Protein AF-A0A352NZ57-F1 (afdb_monomer)

Sequence (80 aa):
MPRPMYEVEVVPKTVGQFTGLKDKNGKEVYEGDIVKEQRRRFKDKYFAVKWNNDIGSYIFEPLDKSLKSYPCFNIGTVKG

pLDDT: mean 87.13, std 6.44, range [63.19, 95.06]

Solvent-accessible surface area (backbone atoms only — not comparable to full-atom values): 5172 Å² total; per-residue (Å²): 134,85,80,83,86,78,90,74,93,72,65,72,92,75,68,61,56,74,69,89,46,44,34,70,86,66,46,78,41,36,52,68,41,77,47,66,42,67,52,85,92,43,55,92,40,47,27,31,32,39,80,35,82,94,78,71,44,64,36,49,45,60,72,55,80,86,57,91,73,73,68,73,64,44,70,73,54,49,40,75

Foldseek 3Di:
DDDDDDDDDDDPVPDWAFQPEAELVRHTDTQQDKDQFPDPVRHPWIWGWHQDPVVRHIATHTPPPVDPDDDGDDRVRRHD

Secondary structure (DSSP, 8-state):
-PPPPPP----GGG---EEEEE-TTS-EEETT-EEE--STTSTT-EEEEEEETTTTEEEEEESSTT-S----SSHHHH--

Radius of gyration: 16.38 Å; Cα contacts (8 Å, |Δi|>4): 115; chains: 1; bounding box: 25×60×31 Å

Nearest PDB structures (foldseek):
  2qyz-assembly1_A-2  TM=7.076E-01  e=8.219E-06  Clostridium tetani E88
  5wwc-assembly1_A  TM=4.540E-01  e=3.734E-01  Saccharolobus solfataricus P2
  5wwc-assembly2_B  TM=4.574E-01  e=5.476E-01  Saccharolobus solfataricus P2
  3lwi-assembly1_A  TM=4.474E-01  e=1.256E+00  Saccharolobus solfataricus P2
  3htr-assembly1_B  TM=1.581E-01  e=7.069E-01  Rhodopseudomonas palustris

Structure (mmCIF, N/CA/C/O backbone):
data_AF-A0A352NZ57-F1
#
_entry.id   AF-A0A352NZ57-F1
#
loop_
_atom_site.group_PDB
_atom_site.id
_atom_site.type_symbol
_atom_site.label_atom_id
_atom_site.label_alt_id
_atom_site.label_comp_id
_atom_site.label_asym_id
_atom_site.label_entity_id
_atom_site.label_seq_id
_atom_site.pdbx_PDB_ins_code
_atom_site.Cartn_x
_atom_site.Cartn_y
_atom_site.Cartn_z
_atom_site.occupancy
_atom_site.B_iso_or_equiv
_atom_site.auth_seq_id
_atom_site.auth_comp_id
_atom_site.auth_asym_id
_atom_site.auth_atom_id
_atom_site.pdbx_PDB_model_num
ATOM 1 N N . MET A 1 1 ? 4.574 -40.022 -8.235 1.00 66.69 1 MET A N 1
ATOM 2 C CA . MET A 1 1 ? 3.446 -39.338 -8.906 1.00 66.69 1 MET A CA 1
ATOM 3 C C . MET A 1 1 ? 3.871 -37.909 -9.215 1.00 66.69 1 MET A C 1
ATOM 5 O O . MET A 1 1 ? 4.191 -37.200 -8.266 1.00 66.69 1 MET A O 1
ATOM 9 N N . PRO A 1 2 ? 3.960 -37.492 -10.489 1.00 78.19 2 PRO A N 1
ATOM 10 C CA . PRO A 1 2 ? 4.216 -36.095 -10.824 1.00 78.19 2 PRO A CA 1
ATOM 11 C C . PRO A 1 2 ? 2.986 -35.245 -10.483 1.00 78.19 2 PRO A C 1
ATOM 13 O O . PRO A 1 2 ? 1.853 -35.680 -10.685 1.00 78.19 2 PRO A O 1
ATOM 16 N N . ARG A 1 3 ? 3.206 -34.050 -9.926 1.00 82.56 3 ARG A N 1
ATOM 17 C CA . ARG A 1 3 ? 2.122 -33.086 -9.699 1.00 82.56 3 ARG A CA 1
ATOM 18 C C . ARG A 1 3 ? 1.707 -32.505 -11.058 1.00 82.56 3 ARG A C 1
ATOM 20 O O . ARG A 1 3 ? 2.603 -32.112 -11.806 1.00 82.56 3 ARG A O 1
ATOM 27 N N . PRO A 1 4 ? 0.409 -32.452 -11.397 1.00 77.81 4 PRO A N 1
ATOM 28 C CA . PRO A 1 4 ? -0.029 -31.769 -12.606 1.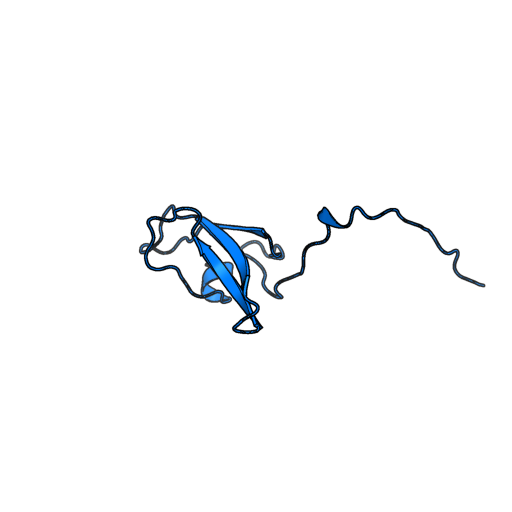00 77.81 4 PRO A CA 1
ATOM 29 C C . PRO A 1 4 ? 0.315 -30.278 -12.497 1.00 77.81 4 PRO A C 1
ATOM 31 O O . PRO A 1 4 ? 0.017 -29.642 -11.485 1.00 77.81 4 PRO A O 1
ATOM 34 N N . MET A 1 5 ? 0.974 -29.741 -13.523 1.00 81.06 5 MET A N 1
ATOM 35 C CA . MET A 1 5 ? 1.207 -28.305 -13.669 1.00 81.06 5 MET A CA 1
ATOM 36 C C . MET A 1 5 ? -0.095 -27.664 -14.143 1.00 81.06 5 MET A C 1
ATOM 38 O O . MET A 1 5 ? -0.654 -28.076 -15.156 1.00 81.06 5 MET A O 1
ATOM 42 N N . TYR A 1 6 ? -0.581 -26.682 -13.396 1.00 81.06 6 TYR A N 1
ATOM 43 C CA . TYR A 1 6 ? -1.706 -25.843 -13.783 1.00 81.06 6 TYR A CA 1
ATOM 44 C C . TYR A 1 6 ? -1.157 -24.490 -14.237 1.00 81.06 6 TYR A C 1
ATOM 46 O O . TYR A 1 6 ? -0.462 -23.812 -13.482 1.00 81.06 6 TYR A O 1
ATOM 54 N N . GLU A 1 7 ? -1.455 -24.107 -15.475 1.00 83.12 7 GLU A N 1
ATOM 55 C CA . GLU A 1 7 ? -1.230 -22.747 -15.957 1.00 83.12 7 GLU A CA 1
ATOM 56 C C . GLU A 1 7 ? -2.425 -21.889 -15.549 1.00 83.12 7 GLU A C 1
ATOM 58 O O . GLU A 1 7 ? -3.570 -22.189 -15.883 1.00 83.12 7 GLU A O 1
ATOM 63 N N . VAL A 1 8 ? -2.153 -20.835 -14.784 1.00 84.19 8 VAL A N 1
ATOM 64 C CA . VAL A 1 8 ? -3.143 -19.825 -14.416 1.00 84.19 8 VAL A CA 1
ATOM 65 C C . VAL A 1 8 ? -2.671 -18.518 -15.022 1.00 84.19 8 VAL A C 1
ATOM 67 O O . VAL A 1 8 ? -1.564 -18.063 -14.736 1.00 84.19 8 VAL A O 1
ATOM 70 N N . GLU A 1 9 ? -3.501 -17.926 -15.872 1.00 89.69 9 GLU A N 1
ATOM 71 C CA . GLU A 1 9 ? -3.206 -16.631 -16.467 1.00 89.69 9 GLU A CA 1
ATOM 72 C C . GLU A 1 9 ? -3.272 -15.548 -15.384 1.00 89.69 9 GLU A C 1
ATOM 74 O O . GLU A 1 9 ? -4.292 -15.361 -14.718 1.00 89.69 9 GLU A O 1
ATOM 79 N N . VAL A 1 10 ? -2.160 -14.844 -15.186 1.00 87.12 10 VAL A N 1
ATOM 80 C CA . VAL A 1 10 ? -2.067 -13.722 -14.251 1.00 87.12 10 VAL A CA 1
ATOM 81 C C . VAL A 1 10 ? -1.991 -12.444 -15.064 1.00 87.12 10 VAL A C 1
ATOM 83 O O . VAL A 1 10 ? -1.107 -12.298 -15.904 1.00 87.12 10 VAL A O 1
ATOM 86 N N . VAL A 1 11 ? -2.870 -11.483 -14.782 1.00 91.38 11 VAL A N 1
ATOM 87 C CA . VAL A 1 11 ? -2.764 -10.140 -15.358 1.00 91.38 11 VAL A CA 1
ATOM 88 C C . VAL A 1 11 ? -1.615 -9.413 -14.646 1.00 91.38 11 VAL A C 1
ATOM 90 O O . VAL A 1 11 ? -1.746 -9.100 -13.464 1.00 91.38 11 VAL A O 1
ATOM 93 N N . PRO A 1 12 ? -0.493 -9.076 -15.312 1.00 87.69 12 PRO A N 1
ATOM 94 C CA . PRO A 1 12 ? 0.683 -8.543 -14.613 1.00 87.69 12 PRO A CA 1
ATOM 95 C C . PRO A 1 12 ? 0.406 -7.240 -13.851 1.00 87.69 12 PRO A C 1
ATOM 97 O O . PRO A 1 12 ? 1.005 -6.977 -12.816 1.00 87.69 12 PRO A O 1
ATOM 100 N N . LYS A 1 13 ? -0.557 -6.443 -14.331 1.00 86.94 13 L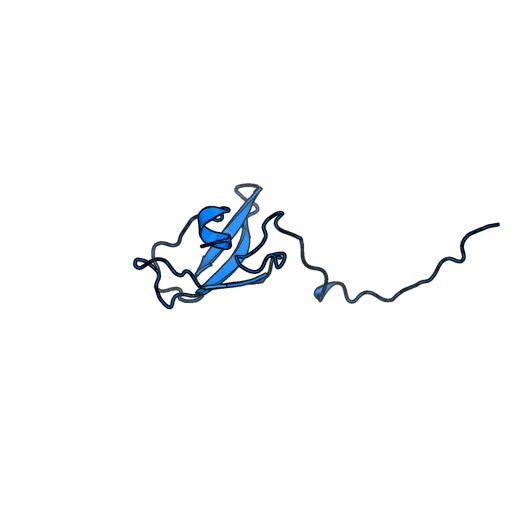YS A N 1
ATOM 101 C CA . LYS A 1 13 ? -0.973 -5.171 -13.719 1.00 86.94 13 LYS A CA 1
ATOM 102 C C . LYS A 1 13 ? -1.679 -5.328 -12.370 1.00 86.94 13 LYS A C 1
ATOM 104 O O . LYS A 1 13 ? -1.835 -4.334 -11.672 1.00 86.94 13 LYS A O 1
ATOM 109 N N . THR A 1 14 ? -2.145 -6.528 -12.025 1.00 86.81 14 THR A N 1
ATOM 110 C CA . THR A 1 14 ? -2.803 -6.798 -10.736 1.00 86.81 14 THR A CA 1
ATOM 111 C C . THR A 1 14 ? -1.844 -7.381 -9.702 1.00 86.81 14 THR A C 1
ATOM 113 O O . THR A 1 14 ? -2.259 -7.659 -8.580 1.00 86.81 14 THR A O 1
ATOM 116 N N . VAL A 1 15 ? -0.574 -7.594 -10.062 1.00 89.00 15 VAL A N 1
ATOM 117 C CA . VAL A 1 15 ? 0.455 -8.061 -9.131 1.00 89.00 15 VAL A CA 1
ATOM 118 C C . VAL A 1 15 ? 0.972 -6.860 -8.341 1.00 89.00 15 VAL A C 1
ATOM 120 O O . VAL A 1 15 ? 1.578 -5.958 -8.910 1.00 89.00 15 VAL A O 1
ATOM 123 N N . GLY A 1 16 ? 0.723 -6.854 -7.031 1.00 87.81 16 GLY A N 1
ATOM 124 C CA . GLY A 1 16 ? 1.220 -5.837 -6.102 1.00 87.81 16 GLY A CA 1
ATOM 125 C C . GLY A 1 16 ? 2.279 -6.404 -5.159 1.00 87.81 16 GLY A C 1
ATOM 126 O O . GLY A 1 16 ? 2.163 -7.543 -4.699 1.00 87.81 16 GLY A O 1
ATOM 127 N N . GLN A 1 17 ? 3.310 -5.615 -4.849 1.00 93.69 17 GLN A N 1
ATOM 128 C CA . GLN A 1 17 ? 4.346 -6.028 -3.906 1.00 93.69 17 GLN A CA 1
ATOM 129 C C . GLN A 1 17 ? 3.856 -5.859 -2.462 1.00 93.69 17 GLN A C 1
ATOM 131 O O . GLN A 1 17 ? 3.336 -4.809 -2.082 1.00 93.69 17 GLN A O 1
ATOM 136 N N . PHE A 1 18 ? 4.014 -6.903 -1.645 1.00 94.62 18 PHE A N 1
ATOM 137 C CA . PHE A 1 18 ? 3.700 -6.833 -0.221 1.00 94.62 18 PHE A CA 1
ATOM 138 C C . PHE A 1 18 ? 4.741 -5.987 0.518 1.00 94.62 18 PHE A C 1
ATOM 140 O O . PHE A 1 18 ? 5.949 -6.162 0.345 1.00 94.62 18 PHE A O 1
ATOM 147 N N . THR A 1 19 ? 4.268 -5.097 1.387 1.00 92.56 19 THR A N 1
ATOM 148 C CA . THR A 1 19 ? 5.133 -4.171 2.134 1.00 92.56 19 THR A CA 1
ATOM 149 C C . THR A 1 19 ? 5.784 -4.783 3.374 1.00 92.56 19 THR A C 1
ATOM 151 O O . THR A 1 19 ? 6.662 -4.167 3.974 1.00 92.56 19 THR A O 1
ATOM 154 N N . GLY A 1 20 ? 5.339 -5.969 3.804 1.00 92.50 20 GLY A N 1
ATOM 155 C CA . GLY A 1 20 ? 5.741 -6.565 5.082 1.00 92.50 20 GLY A CA 1
ATOM 156 C C . GLY A 1 20 ? 4.917 -6.082 6.282 1.00 92.50 20 GLY A C 1
ATOM 157 O O . GLY A 1 20 ? 5.074 -6.614 7.382 1.00 92.50 20 GLY A O 1
ATOM 158 N N . LEU A 1 21 ? 4.030 -5.095 6.099 1.00 92.62 21 LEU A N 1
ATOM 159 C CA . LEU A 1 21 ? 3.225 -4.504 7.168 1.00 92.62 21 LEU A CA 1
ATOM 160 C C . LEU A 1 21 ? 1.743 -4.869 7.045 1.00 92.62 21 LEU A C 1
ATOM 162 O O . LEU A 1 21 ? 1.209 -5.090 5.960 1.00 92.62 21 LEU A O 1
ATOM 166 N N . LYS A 1 22 ? 1.072 -4.909 8.198 1.00 92.19 22 LYS A N 1
ATOM 167 C CA . LYS A 1 22 ? -0.370 -5.137 8.310 1.00 92.19 22 LYS A CA 1
ATOM 168 C C . LYS A 1 22 ? -1.036 -3.935 8.958 1.00 92.19 22 LYS A C 1
ATOM 170 O O . LYS A 1 22 ? -0.465 -3.365 9.893 1.00 92.19 22 LYS A O 1
ATOM 175 N N . ASP A 1 23 ? -2.222 -3.591 8.475 1.00 89.06 23 ASP A N 1
ATOM 176 C CA . ASP A 1 23 ? -3.070 -2.547 9.040 1.00 89.06 23 ASP A CA 1
ATOM 177 C C . ASP A 1 23 ? -3.574 -2.925 10.448 1.00 89.06 23 ASP A C 1
ATOM 179 O O . ASP A 1 23 ? -3.301 -4.007 10.985 1.00 89.06 23 ASP A O 1
ATOM 183 N N . LYS A 1 24 ? -4.353 -2.028 11.054 1.00 87.56 24 LYS A N 1
ATOM 184 C CA . LYS A 1 24 ? -4.988 -2.250 12.362 1.00 87.56 24 LYS A CA 1
ATOM 185 C C . LYS A 1 24 ? -5.930 -3.461 12.426 1.00 87.56 24 LYS A C 1
ATOM 187 O O . LYS A 1 24 ? -6.125 -4.017 13.501 1.00 87.56 24 LYS A O 1
ATOM 192 N N . ASN A 1 25 ? -6.515 -3.858 11.298 1.00 88.69 25 ASN A N 1
ATOM 193 C CA . ASN A 1 25 ? -7.414 -5.003 11.169 1.00 88.69 25 ASN A CA 1
ATOM 194 C C . ASN A 1 25 ? -6.652 -6.296 10.818 1.00 88.69 25 ASN A C 1
ATOM 196 O O . ASN A 1 25 ? -7.270 -7.337 10.606 1.00 88.69 25 ASN A O 1
ATOM 200 N N . GLY A 1 26 ? -5.317 -6.244 10.733 1.00 89.12 26 GLY A N 1
ATOM 201 C CA . GLY A 1 26 ? -4.482 -7.375 10.337 1.00 89.12 26 GLY A CA 1
ATOM 202 C C . GLY A 1 26 ? -4.449 -7.632 8.828 1.00 89.12 26 GLY A C 1
ATOM 203 O O . GLY A 1 26 ? -3.920 -8.668 8.416 1.00 89.12 26 GLY A O 1
ATOM 204 N N . LYS A 1 27 ? -4.975 -6.715 8.008 1.00 92.56 27 LYS A N 1
ATOM 205 C CA . LYS A 1 27 ? -4.935 -6.811 6.548 1.00 92.56 27 LYS A CA 1
ATOM 206 C C . LYS A 1 27 ? -3.561 -6.394 6.035 1.00 92.56 27 LYS A C 1
ATOM 208 O O . LYS A 1 27 ? -3.002 -5.392 6.470 1.00 92.56 27 LYS A O 1
ATOM 213 N N . GLU A 1 28 ? -3.009 -7.185 5.128 1.00 94.00 28 GLU A N 1
ATOM 214 C CA . GLU A 1 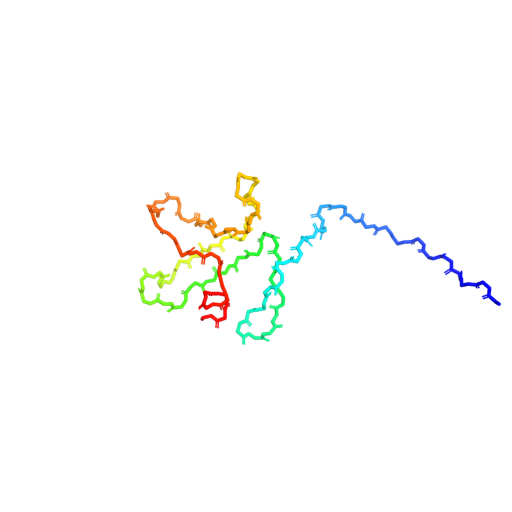28 ? -1.735 -6.897 4.472 1.00 94.00 28 GLU A CA 1
ATOM 215 C C . GLU A 1 28 ? -1.836 -5.632 3.623 1.00 94.00 28 GLU A C 1
ATOM 217 O O . GLU A 1 28 ? -2.851 -5.406 2.966 1.00 94.00 28 GLU A O 1
ATOM 222 N N . VAL A 1 29 ? -0.786 -4.812 3.671 1.00 93.62 29 VAL A N 1
ATOM 223 C CA . VAL A 1 29 ? -0.687 -3.578 2.892 1.00 93.62 29 VAL A CA 1
ATOM 224 C C . VAL A 1 29 ? 0.260 -3.800 1.722 1.00 93.62 29 VAL A C 1
ATOM 226 O O . VAL A 1 29 ? 1.390 -4.272 1.912 1.00 93.62 29 VAL A O 1
ATOM 229 N N . TYR A 1 30 ? -0.190 -3.439 0.529 1.00 94.69 30 TYR A N 1
ATOM 230 C CA . TYR A 1 30 ? 0.545 -3.599 -0.722 1.00 94.69 30 TYR A CA 1
ATOM 231 C C . TYR A 1 30 ? 0.905 -2.245 -1.334 1.00 94.69 30 TYR A C 1
ATOM 233 O O . TYR A 1 30 ? 0.361 -1.201 -0.966 1.00 94.69 30 TYR A O 1
ATOM 241 N N . GLU A 1 31 ? 1.838 -2.253 -2.282 1.00 94.38 31 GLU A N 1
ATOM 242 C CA . GLU A 1 31 ? 2.075 -1.088 -3.131 1.00 94.38 31 GLU A CA 1
ATOM 243 C C . GLU A 1 31 ? 0.784 -0.667 -3.855 1.00 94.38 31 GLU A C 1
ATOM 245 O O . GLU A 1 31 ? 0.071 -1.498 -4.416 1.00 94.38 31 GLU A O 1
ATOM 250 N N . GLY A 1 32 ? 0.486 0.633 -3.836 1.00 92.00 32 GLY A N 1
ATOM 251 C CA . GLY A 1 32 ? -0.729 1.209 -4.409 1.00 92.00 32 GLY A CA 1
ATOM 252 C C . GLY A 1 32 ? -1.920 1.287 -3.450 1.00 92.00 32 GLY A C 1
ATOM 253 O O . GLY A 1 32 ? -2.887 1.984 -3.765 1.00 92.00 32 GLY A O 1
ATOM 254 N N . ASP A 1 33 ? -1.860 0.653 -2.272 1.00 93.38 33 ASP A N 1
ATOM 255 C CA . ASP A 1 33 ? -2.929 0.775 -1.277 1.00 93.38 33 ASP A CA 1
ATOM 256 C C . ASP A 1 33 ? -3.047 2.207 -0.745 1.00 93.38 33 ASP A C 1
ATOM 258 O O . ASP A 1 33 ? -2.058 2.925 -0.567 1.00 93.38 33 ASP A O 1
ATOM 262 N N . ILE A 1 34 ? -4.284 2.609 -0.442 1.00 92.19 34 ILE A N 1
ATOM 263 C CA . ILE A 1 34 ? -4.600 3.912 0.141 1.00 92.19 34 ILE A CA 1
ATOM 264 C C . ILE A 1 34 ? -4.872 3.732 1.630 1.00 92.19 34 ILE A C 1
ATOM 266 O O . ILE A 1 34 ? -5.814 3.045 2.028 1.00 92.19 34 ILE A O 1
ATOM 270 N N . VAL A 1 35 ? -4.085 4.413 2.456 1.00 88.31 35 VAL A N 1
ATOM 271 C CA . VAL A 1 35 ? -4.256 4.431 3.908 1.00 88.31 35 VAL A CA 1
ATOM 272 C C . VAL A 1 35 ? -4.748 5.791 4.385 1.00 88.31 35 VAL A C 1
ATOM 274 O O . VAL A 1 35 ? -4.436 6.837 3.809 1.00 88.31 35 VAL A O 1
ATOM 277 N N . LYS A 1 36 ? -5.516 5.776 5.474 1.00 86.81 36 LYS A N 1
ATOM 278 C CA . LYS A 1 36 ? -5.989 6.975 6.164 1.00 86.81 36 LYS A CA 1
ATOM 279 C C . LYS A 1 36 ? -5.288 7.085 7.510 1.00 86.81 36 LYS A C 1
ATOM 281 O O . LYS A 1 36 ? -5.378 6.170 8.322 1.00 86.81 36 LYS A O 1
ATOM 286 N N . GLU A 1 37 ? -4.657 8.223 7.768 1.00 81.38 37 GLU A N 1
ATOM 287 C CA . GLU A 1 37 ? -4.007 8.475 9.055 1.00 81.38 37 GLU A CA 1
ATOM 288 C C . GLU A 1 37 ? -5.041 8.883 10.119 1.00 81.38 37 GLU A C 1
ATOM 290 O O . GLU A 1 37 ? -5.867 9.776 9.902 1.00 81.38 37 GLU A O 1
ATOM 295 N N . GLN A 1 38 ? -4.994 8.243 11.292 1.00 76.69 38 GLN A N 1
ATOM 296 C CA . GLN A 1 38 ? -5.915 8.533 12.401 1.00 76.69 38 GLN A CA 1
ATOM 297 C C . GLN A 1 38 ? -5.381 9.608 13.358 1.00 76.69 38 GLN A C 1
ATOM 299 O O . GLN A 1 38 ? -6.150 10.211 14.115 1.00 76.69 38 GLN A O 1
ATOM 304 N N . ARG A 1 39 ? -4.072 9.899 13.331 1.00 79.88 39 ARG A N 1
ATOM 305 C CA . ARG A 1 39 ? -3.477 10.919 14.202 1.00 79.88 39 ARG A CA 1
ATOM 306 C C . ARG A 1 39 ? -3.977 12.319 13.867 1.00 79.88 39 ARG A C 1
ATOM 308 O O . ARG A 1 39 ? -4.070 12.734 12.715 1.00 79.88 39 ARG A O 1
ATOM 315 N N . ARG A 1 40 ? -4.154 13.120 14.921 1.00 78.75 40 ARG A N 1
ATOM 316 C CA . ARG A 1 40 ? -4.693 14.492 14.887 1.00 78.75 40 ARG A CA 1
ATOM 317 C C . ARG A 1 40 ? -4.001 15.427 13.877 1.00 78.75 40 ARG A C 1
ATOM 319 O O . ARG A 1 40 ? -4.658 16.303 13.333 1.00 78.75 40 ARG A O 1
ATOM 326 N N . ARG A 1 41 ? -2.703 15.227 13.598 1.00 79.19 41 ARG A N 1
ATOM 327 C CA . ARG A 1 41 ? -1.908 16.028 12.639 1.00 79.19 41 ARG A CA 1
ATOM 328 C C . ARG A 1 41 ? -2.320 15.816 11.175 1.00 79.19 41 ARG A C 1
ATOM 330 O O . ARG A 1 41 ? -2.247 16.751 10.380 1.00 79.19 41 ARG A O 1
ATOM 337 N N . PHE A 1 42 ? -2.728 14.601 10.821 1.00 80.38 42 PHE A N 1
ATOM 338 C CA . PHE A 1 42 ? -3.088 14.230 9.452 1.00 80.38 42 PHE A CA 1
ATOM 339 C C . PHE A 1 42 ? -4.505 13.665 9.363 1.00 80.38 42 PHE A C 1
ATOM 341 O O . PHE A 1 42 ? -4.822 12.912 8.446 1.00 80.38 42 PHE A O 1
ATOM 348 N N . LYS A 1 43 ? -5.359 14.050 10.316 1.00 79.88 43 LYS A N 1
ATOM 349 C CA . LYS A 1 43 ? -6.759 13.652 10.348 1.00 79.88 43 LYS A CA 1
ATOM 350 C C . LYS A 1 43 ? -7.406 13.972 8.996 1.00 79.88 43 LYS A C 1
ATOM 352 O O . LYS A 1 43 ? -7.217 15.065 8.467 1.00 79.88 43 LYS A O 1
ATOM 357 N N . ASP A 1 44 ? -8.126 12.995 8.454 1.00 82.56 44 ASP A N 1
ATOM 358 C CA . ASP A 1 44 ? -8.844 13.088 7.176 1.00 82.56 44 ASP A CA 1
ATOM 359 C C . ASP A 1 44 ? -7.963 13.242 5.924 1.00 82.56 44 ASP A C 1
ATOM 361 O O . ASP A 1 44 ? -8.463 13.569 4.851 1.00 82.56 44 ASP A O 1
ATOM 365 N N . LYS A 1 45 ? -6.666 12.927 6.033 1.00 88.00 45 LYS A N 1
ATOM 366 C CA . LYS A 1 45 ? -5.748 12.845 4.890 1.00 88.00 45 LYS A CA 1
ATOM 367 C C . LYS A 1 45 ? -5.501 11.395 4.493 1.00 88.00 45 LYS A C 1
ATOM 369 O O . LYS A 1 45 ? -5.458 10.498 5.337 1.00 88.00 45 LYS A O 1
ATOM 374 N N . TYR A 1 46 ? -5.316 11.207 3.193 1.00 89.75 46 TYR A N 1
ATOM 375 C CA . TYR A 1 46 ? -5.091 9.913 2.567 1.00 89.75 46 TYR A CA 1
ATOM 376 C C . TYR A 1 46 ? -3.710 9.877 1.929 1.00 89.75 46 TYR A C 1
ATOM 378 O O . TYR A 1 46 ? -3.255 10.869 1.348 1.00 89.75 46 TYR A O 1
ATOM 386 N N . PHE A 1 47 ? -3.074 8.717 2.021 1.00 91.50 47 PHE A N 1
ATOM 387 C CA . PHE A 1 47 ? -1.744 8.481 1.486 1.00 91.50 47 PHE A CA 1
ATOM 388 C C . PHE A 1 47 ? -1.737 7.182 0.691 1.00 91.50 47 PHE A C 1
ATOM 390 O O . PHE A 1 47 ? -2.286 6.183 1.150 1.00 91.50 47 PHE A O 1
ATOM 397 N N . ALA A 1 48 ? -1.114 7.202 -0.481 1.00 93.50 48 ALA A N 1
ATOM 398 C CA . ALA A 1 48 ? -0.844 6.010 -1.266 1.00 93.50 48 ALA A CA 1
ATOM 399 C C . ALA A 1 48 ? 0.507 5.421 -0.854 1.00 93.50 48 ALA A C 1
ATOM 401 O O . ALA A 1 48 ? 1.462 6.160 -0.596 1.00 93.50 48 ALA A O 1
ATOM 402 N N . VAL A 1 49 ? 0.599 4.097 -0.804 1.00 94.19 49 VAL A N 1
ATOM 403 C CA . VAL A 1 49 ? 1.876 3.406 -0.614 1.00 94.19 49 VAL A CA 1
ATOM 404 C C . VAL A 1 49 ? 2.607 3.324 -1.943 1.00 94.19 49 VAL A C 1
ATOM 406 O O . VAL A 1 49 ? 2.053 2.838 -2.927 1.00 94.19 49 VAL A O 1
ATOM 409 N N . LYS A 1 50 ? 3.861 3.768 -1.970 1.00 95.06 50 LYS A N 1
ATOM 410 C CA . LYS A 1 50 ? 4.682 3.781 -3.182 1.00 95.06 50 LYS A CA 1
ATOM 411 C C . LYS A 1 50 ? 6.098 3.336 -2.878 1.00 95.06 50 LYS A C 1
ATOM 413 O O . LYS A 1 50 ? 6.655 3.729 -1.852 1.00 95.06 50 LYS A O 1
ATOM 418 N N . TRP A 1 51 ? 6.689 2.547 -3.766 1.00 93.81 51 TRP A N 1
ATOM 419 C CA . TRP A 1 51 ? 8.105 2.228 -3.669 1.00 93.81 51 TRP A CA 1
ATOM 420 C C . TRP A 1 51 ? 8.966 3.423 -4.100 1.00 93.81 51 TRP A C 1
ATOM 422 O O . TRP A 1 51 ? 8.762 4.008 -5.166 1.00 93.81 51 TRP A O 1
ATOM 432 N N . ASN A 1 52 ? 9.936 3.799 -3.266 1.00 94.12 52 ASN A N 1
ATOM 433 C CA . ASN A 1 52 ? 10.929 4.811 -3.603 1.00 94.12 52 ASN A CA 1
ATOM 434 C C . ASN A 1 52 ? 12.265 4.139 -3.948 1.00 94.12 52 ASN A C 1
ATOM 436 O O . ASN A 1 52 ? 12.951 3.620 -3.066 1.00 94.12 52 ASN A O 1
ATOM 440 N N . ASN A 1 53 ? 12.645 4.195 -5.228 1.00 94.25 53 ASN A N 1
ATOM 441 C CA . ASN A 1 53 ? 13.886 3.609 -5.737 1.00 94.25 53 ASN A CA 1
ATOM 442 C C . ASN A 1 53 ? 15.156 4.296 -5.212 1.00 94.25 53 ASN A C 1
ATOM 444 O O . ASN A 1 53 ? 16.179 3.628 -5.105 1.00 94.25 53 ASN A O 1
ATOM 448 N N . ASP A 1 54 ? 15.105 5.583 -4.857 1.00 94.50 54 ASP A N 1
ATOM 449 C CA . ASP A 1 54 ? 16.289 6.326 -4.401 1.00 94.50 54 ASP A CA 1
ATOM 450 C C . ASP A 1 54 ? 16.754 5.881 -3.008 1.00 94.50 54 ASP A C 1
ATOM 452 O O . ASP A 1 54 ? 17.938 5.931 -2.684 1.00 94.50 54 ASP A O 1
ATOM 456 N N . ILE A 1 55 ? 15.807 5.446 -2.171 1.00 91.38 55 ILE A N 1
ATOM 457 C CA . ILE A 1 55 ? 16.052 5.048 -0.775 1.00 91.38 55 ILE A CA 1
ATOM 458 C C . ILE A 1 55 ? 15.893 3.526 -0.6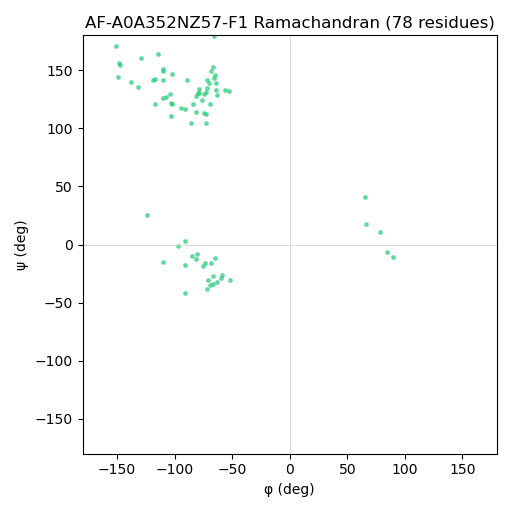03 1.00 91.38 55 ILE A C 1
ATOM 460 O O . ILE A 1 55 ? 16.313 2.968 0.407 1.00 91.38 55 ILE A O 1
ATOM 464 N N . GLY A 1 56 ? 15.291 2.841 -1.581 1.00 91.56 56 GLY A N 1
ATOM 465 C CA . GLY A 1 56 ? 15.007 1.408 -1.514 1.00 91.56 56 GLY A CA 1
ATOM 466 C C . GLY A 1 56 ? 13.998 1.064 -0.418 1.00 91.56 56 GLY A C 1
ATOM 467 O O . GLY A 1 56 ? 14.189 0.101 0.322 1.00 91.56 56 GLY A O 1
ATOM 468 N N . SER A 1 57 ? 12.959 1.888 -0.259 1.00 92.50 57 SER A N 1
ATOM 469 C CA . SER A 1 57 ? 11.954 1.720 0.794 1.00 92.50 57 SER A CA 1
ATOM 470 C C . SER A 1 57 ? 10.580 2.213 0.348 1.00 92.50 57 SER A C 1
ATOM 472 O O . SER A 1 57 ? 10.465 3.084 -0.516 1.00 92.50 57 SER A O 1
ATOM 474 N N . TYR A 1 58 ? 9.527 1.687 0.973 1.00 93.75 58 TYR A N 1
ATOM 475 C CA . TYR A 1 58 ? 8.172 2.194 0.790 1.00 93.75 58 TYR A CA 1
ATOM 476 C C . TYR A 1 58 ? 7.997 3.549 1.475 1.00 93.75 58 TYR A C 1
ATOM 478 O O . TYR A 1 58 ? 8.498 3.784 2.576 1.00 93.75 58 TYR A O 1
ATOM 486 N N . ILE A 1 59 ? 7.249 4.437 0.830 1.00 92.88 59 ILE A N 1
ATOM 487 C CA . ILE A 1 59 ? 6.891 5.758 1.341 1.00 92.88 59 ILE A CA 1
ATOM 488 C C . ILE A 1 59 ? 5.386 5.985 1.232 1.00 92.88 59 ILE A C 1
ATOM 490 O O . ILE A 1 59 ? 4.692 5.344 0.443 1.00 92.88 59 ILE A O 1
ATOM 494 N N . PHE A 1 60 ? 4.896 6.940 2.017 1.00 91.94 60 PHE A N 1
ATOM 495 C CA . PHE A 1 60 ? 3.552 7.475 1.867 1.00 91.94 60 PHE A CA 1
ATOM 496 C C . PHE A 1 60 ? 3.572 8.679 0.934 1.00 91.94 60 PHE A C 1
ATOM 498 O O . PHE A 1 60 ? 4.165 9.704 1.256 1.00 91.94 60 PHE A O 1
ATOM 505 N N . GLU A 1 61 ? 2.900 8.568 -0.207 1.00 91.88 61 GLU A N 1
ATOM 506 C CA . GLU A 1 61 ? 2.673 9.680 -1.123 1.00 91.88 61 GLU A CA 1
ATOM 507 C C . GLU A 1 61 ? 1.307 10.312 -0.800 1.00 91.88 61 GLU A C 1
ATOM 509 O O . GLU A 1 61 ? 0.283 9.626 -0.870 1.00 91.88 61 GLU A O 1
ATOM 514 N N . PRO A 1 62 ? 1.242 11.592 -0.393 1.00 91.69 62 PRO A N 1
ATOM 515 C CA . PRO A 1 62 ? -0.033 12.240 -0.113 1.00 91.69 62 PRO A CA 1
ATOM 516 C C . PRO A 1 62 ? -0.885 12.336 -1.381 1.00 91.69 62 PRO A C 1
ATOM 518 O O . PRO A 1 62 ? -0.412 12.803 -2.416 1.00 91.69 62 PRO A O 1
ATOM 521 N N . LEU A 1 63 ? -2.168 11.970 -1.284 1.00 89.94 63 LEU A N 1
ATOM 522 C CA . LEU A 1 63 ? -3.115 12.191 -2.387 1.00 89.94 63 LEU A CA 1
ATOM 523 C C . LEU A 1 63 ? -3.364 13.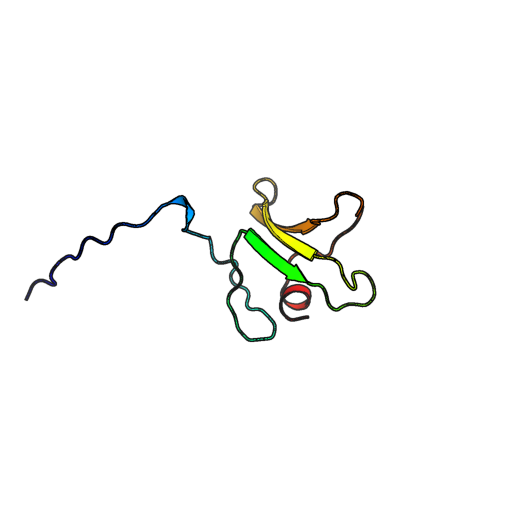690 -2.612 1.00 89.94 63 LEU A C 1
ATOM 525 O O . LEU A 1 63 ? -3.543 14.140 -3.743 1.00 89.94 63 LEU A O 1
ATOM 529 N N . ASP A 1 64 ? -3.347 14.471 -1.532 1.00 89.25 64 ASP A N 1
ATOM 530 C CA . ASP A 1 64 ? -3.411 15.926 -1.589 1.00 89.25 64 ASP A CA 1
ATOM 531 C C . ASP A 1 64 ? -2.006 16.518 -1.774 1.00 89.25 64 ASP A C 1
ATOM 533 O O . ASP A 1 64 ? -1.211 16.609 -0.835 1.00 89.25 64 ASP A O 1
ATOM 537 N N . LYS A 1 65 ? -1.716 16.963 -3.001 1.00 85.75 65 LYS A N 1
ATOM 538 C CA . LYS A 1 65 ? -0.423 17.554 -3.385 1.00 85.75 65 LYS A CA 1
ATOM 539 C C . LYS A 1 65 ? -0.113 18.880 -2.680 1.00 85.75 65 LYS A C 1
ATOM 541 O O . LYS A 1 65 ? 1.020 19.348 -2.760 1.00 85.75 65 LYS A O 1
ATOM 546 N N . SER A 1 66 ? -1.079 19.494 -1.991 1.00 87.19 66 SER A N 1
ATOM 547 C CA . SER A 1 66 ? -0.827 20.694 -1.182 1.00 87.19 66 SER A CA 1
ATOM 548 C C . SER A 1 66 ? -0.062 20.387 0.117 1.00 87.19 66 SER A C 1
ATOM 550 O O . SER A 1 66 ? 0.511 21.286 0.746 1.00 87.19 66 SER A O 1
ATOM 552 N N . LEU A 1 67 ? -0.006 19.111 0.518 1.00 85.00 67 LEU A N 1
ATOM 553 C CA . LEU A 1 67 ? 0.667 18.665 1.729 1.00 85.00 67 LEU A CA 1
ATOM 554 C C . LEU A 1 67 ? 2.187 18.715 1.581 1.00 85.00 67 LEU A C 1
ATOM 556 O O . LEU A 1 67 ? 2.799 17.910 0.889 1.00 85.00 67 LEU A O 1
ATOM 560 N N . LYS A 1 68 ? 2.814 19.625 2.333 1.00 82.25 68 LYS A N 1
ATOM 561 C CA . LYS A 1 68 ? 4.280 19.765 2.402 1.00 82.25 68 LYS A CA 1
ATOM 562 C C . LYS A 1 68 ? 4.965 18.754 3.329 1.00 82.25 68 LYS A C 1
ATOM 564 O O . LYS A 1 68 ? 6.186 18.722 3.409 1.00 82.25 68 LYS A O 1
ATOM 569 N N . SER A 1 69 ? 4.193 17.982 4.088 1.00 83.12 69 SER A N 1
ATOM 570 C CA . SER A 1 69 ? 4.700 16.991 5.037 1.00 83.12 69 SER A CA 1
ATOM 571 C C . SER A 1 69 ? 3.712 15.839 5.141 1.00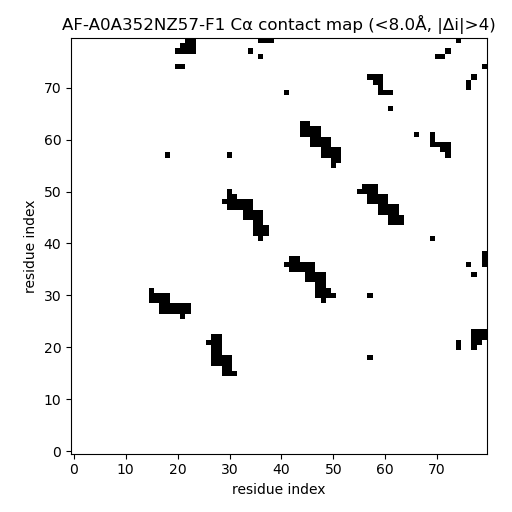 83.12 69 SER A C 1
ATOM 573 O O . SER A 1 69 ? 2.498 16.050 5.091 1.00 83.12 69 SER A O 1
ATOM 575 N N . TYR A 1 70 ? 4.245 14.636 5.297 1.00 86.06 70 TYR A N 1
ATOM 576 C CA . TYR A 1 70 ? 3.509 13.387 5.429 1.00 86.06 70 TYR A CA 1
ATOM 577 C C . TYR A 1 70 ? 4.291 12.446 6.355 1.00 86.06 70 TYR A C 1
ATOM 579 O O . TYR A 1 70 ? 5.499 12.632 6.542 1.00 86.06 70 TYR A O 1
ATOM 587 N N . PRO A 1 71 ? 3.611 11.500 7.026 1.00 86.31 71 PRO A N 1
ATOM 588 C CA . PRO A 1 71 ? 4.276 10.586 7.941 1.00 86.31 71 PRO A CA 1
ATOM 589 C C . PRO A 1 71 ? 5.229 9.652 7.186 1.00 86.31 71 PRO A C 1
ATOM 591 O O . PRO A 1 71 ? 5.022 9.334 6.017 1.00 86.31 71 PRO A O 1
ATOM 594 N N . CYS A 1 72 ? 6.272 9.186 7.871 1.00 86.12 72 CYS A N 1
ATOM 595 C CA . CYS A 1 72 ? 7.111 8.115 7.351 1.00 86.12 72 CYS A CA 1
ATOM 596 C C . CYS A 1 72 ? 6.337 6.789 7.316 1.00 86.12 72 CYS A C 1
ATOM 598 O O . CYS A 1 72 ? 5.465 6.538 8.151 1.00 86.12 72 CYS A O 1
ATOM 600 N N . PHE A 1 73 ? 6.677 5.930 6.356 1.00 88.06 73 PHE A N 1
ATOM 601 C CA . PHE A 1 73 ? 6.108 4.593 6.261 1.00 88.06 73 PHE A CA 1
ATOM 602 C C . PHE A 1 73 ? 6.685 3.699 7.363 1.00 88.06 73 PHE A C 1
ATOM 604 O O . PHE A 1 73 ? 7.849 3.310 7.319 1.00 88.06 73 PHE A O 1
ATOM 611 N N . ASN A 1 74 ? 5.895 3.426 8.404 1.00 84.25 74 ASN A N 1
ATOM 612 C CA . ASN A 1 74 ? 6.294 2.566 9.516 1.00 84.25 74 ASN A CA 1
ATOM 613 C C . ASN A 1 74 ? 5.088 1.854 10.149 1.00 84.25 74 ASN A C 1
ATOM 615 O O . ASN A 1 74 ? 3.929 2.186 9.890 1.00 84.25 74 ASN A O 1
ATOM 619 N N . ILE A 1 75 ? 5.367 0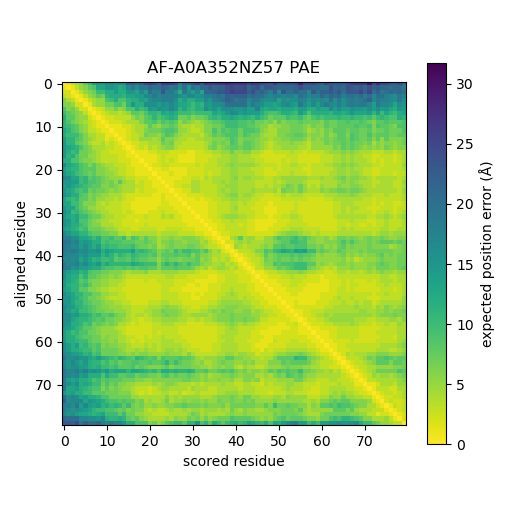.902 11.043 1.00 78.94 75 ILE A N 1
ATOM 620 C CA . ILE A 1 75 ? 4.329 0.098 11.698 1.00 78.94 75 ILE A CA 1
ATOM 621 C C . ILE A 1 75 ? 3.371 0.918 12.571 1.00 78.94 75 ILE A C 1
ATOM 623 O O . ILE A 1 75 ? 2.200 0.575 12.672 1.00 78.94 75 ILE A O 1
ATOM 627 N N . GLY A 1 76 ? 3.843 2.004 13.187 1.00 77.19 76 GLY A N 1
ATOM 628 C CA . GLY A 1 76 ? 3.022 2.868 14.037 1.00 77.19 76 GLY A CA 1
ATOM 629 C C . GLY A 1 76 ? 2.069 3.777 13.259 1.00 77.19 76 GLY A C 1
ATOM 630 O O . GLY A 1 76 ? 1.126 4.299 13.850 1.00 77.19 76 GLY A O 1
ATOM 631 N N . THR A 1 77 ? 2.334 3.983 11.970 1.00 78.81 77 THR A N 1
ATOM 632 C CA 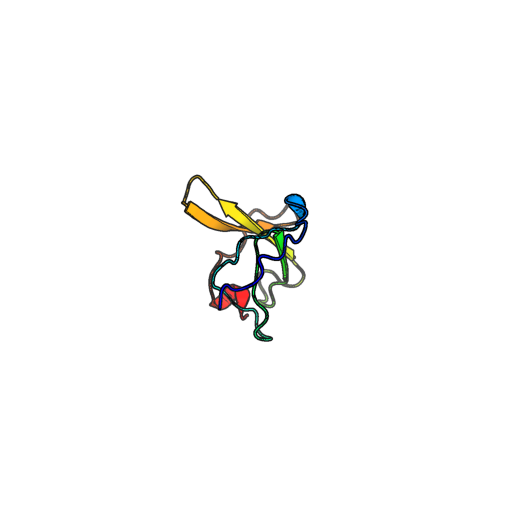. THR A 1 77 ? 1.494 4.724 11.024 1.00 78.81 77 THR A CA 1
ATOM 633 C C . THR A 1 77 ? 0.524 3.768 10.327 1.00 78.81 77 THR A C 1
ATOM 635 O O . THR A 1 77 ? -0.661 4.055 10.240 1.00 78.81 77 THR A O 1
ATOM 638 N N . VAL A 1 78 ? 0.986 2.577 9.924 1.00 81.31 78 VAL A N 1
ATOM 639 C CA . VAL A 1 78 ? 0.138 1.567 9.263 1.00 81.31 78 VAL A CA 1
ATOM 640 C C . VAL A 1 78 ? -0.866 0.910 10.224 1.00 81.31 78 VAL A C 1
ATOM 642 O O . VAL A 1 78 ? -2.006 0.658 9.843 1.00 81.31 78 V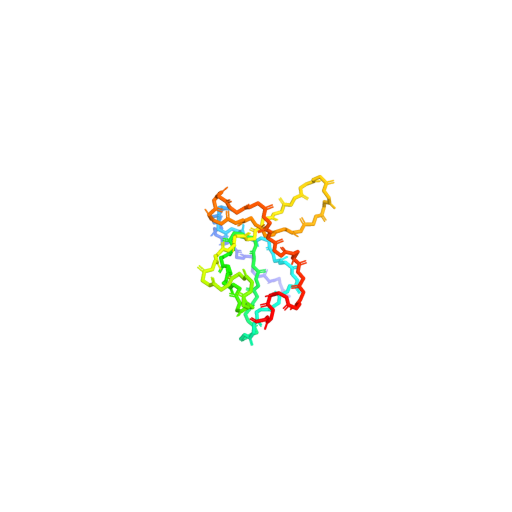AL A O 1
ATOM 645 N N . LYS A 1 79 ? -0.478 0.645 11.480 1.00 77.38 79 LYS A N 1
ATOM 646 C CA . LYS A 1 79 ? -1.393 0.110 12.510 1.00 77.38 79 LYS A CA 1
ATOM 647 C C . LYS A 1 79 ? -2.210 1.183 13.238 1.00 77.38 79 LYS A C 1
ATOM 649 O O . LYS A 1 79 ? -3.067 0.824 14.042 1.00 77.38 79 LYS A O 1
ATOM 654 N N . GLY A 1 80 ? -1.874 2.458 13.029 1.00 63.19 80 GLY A N 1
ATOM 655 C CA . GLY A 1 80 ? -2.396 3.606 13.776 1.00 63.19 80 GLY A CA 1
ATOM 656 C C . GLY A 1 80 ? -3.864 3.914 13.530 1.00 63.19 80 GLY A C 1
ATOM 657 O O . GLY A 1 80 ? -4.416 3.569 12.460 1.00 63.19 80 GLY A O 1
#

Mean predicted aligned error: 6.26 Å